Protein AF-A0A9E0Q0W8-F1 (afdb_monomer_lite)

pLDDT: mean 95.1, std 3.1, range [80.12, 98.56]

Foldseek 3Di:
DLVVCCVVPVVDAPDPGDCPVVVSVVCPCVVVVVVVVVVVVVVVVVVPDDDPPVVVVVVQQQPLVVLLVVQLVVCVVVVNPPSPVLVCVQCPPHRNHLVSQLVSLVPDPDDPVVSVVSNPDGSVNPPPCPVVVVVVD

Secondary structure (DSSP, 8-state):
-HHHHHHHHTT--STT--SHHHHHHTTHHHHHHHHHHHHHHHHHHHTT----HHHHHHHHHH-GGGGHHHHHHHHHHTT-S-HHHHHHHHTTTS---HHHHHHHHHHS-S-HHHHHHHHT--TTT--TTHHHHHTT-

Structure (mmCIF, N/CA/C/O backbone):
data_AF-A0A9E0Q0W8-F1
#
_entry.id   AF-A0A9E0Q0W8-F1
#
loop_
_atom_site.group_PDB
_atom_site.id
_atom_site.type_symbol
_atom_site.label_atom_id
_atom_site.label_alt_id
_atom_site.label_comp_id
_atom_site.label_asym_id
_atom_site.label_entity_id
_atom_site.label_seq_id
_atom_site.pdbx_PDB_ins_code
_atom_site.Cartn_x
_atom_site.Cartn_y
_atom_site.Cartn_z
_atom_site.occupancy
_atom_site.B_iso_or_equiv
_atom_site.auth_seq_id
_atom_site.auth_comp_id
_atom_site.auth_asym_id
_atom_site.auth_atom_id
_atom_site.pdbx_PDB_model_num
ATOM 1 N N . ALA A 1 1 ? 17.960 5.678 -19.493 1.00 80.12 1 ALA A N 1
ATOM 2 C CA . ALA A 1 1 ? 18.741 6.585 -20.364 1.00 80.12 1 ALA A CA 1
ATOM 3 C C . ALA A 1 1 ? 18.858 6.053 -21.797 1.00 80.12 1 ALA A C 1
ATOM 5 O O . ALA A 1 1 ? 18.371 6.723 -22.694 1.00 80.12 1 ALA A O 1
ATOM 6 N N . LEU A 1 2 ? 19.415 4.852 -22.023 1.00 93.62 2 LEU A N 1
ATOM 7 C CA . LEU A 1 2 ? 19.610 4.305 -23.379 1.00 93.62 2 LEU A CA 1
ATOM 8 C C . LEU A 1 2 ? 18.308 4.009 -24.136 1.00 93.62 2 LEU A C 1
ATOM 10 O O . LEU A 1 2 ? 18.142 4.522 -25.231 1.00 93.62 2 LEU A O 1
ATOM 14 N N . LEU A 1 3 ? 17.359 3.264 -23.551 1.00 95.19 3 LEU A N 1
ATOM 15 C CA . LEU A 1 3 ? 16.073 2.973 -24.215 1.00 95.19 3 LEU A CA 1
ATOM 16 C C . LEU A 1 3 ? 15.314 4.252 -24.612 1.00 95.19 3 LEU A C 1
ATOM 18 O O . LEU A 1 3 ? 14.757 4.316 -25.701 1.00 95.19 3 LEU A O 1
ATOM 22 N N . ARG A 1 4 ? 15.376 5.294 -23.770 1.00 96.75 4 ARG A N 1
ATOM 23 C CA . ARG A 1 4 ? 14.822 6.622 -24.076 1.00 96.75 4 ARG A CA 1
ATOM 24 C C . ARG A 1 4 ? 15.550 7.296 -25.246 1.00 96.75 4 ARG A C 1
ATOM 26 O O . ARG A 1 4 ? 14.906 7.771 -26.170 1.00 96.75 4 ARG A O 1
ATOM 33 N N . HIS A 1 5 ? 16.884 7.290 -25.247 1.00 95.81 5 HIS A N 1
ATOM 34 C CA . HIS A 1 5 ? 17.656 7.827 -26.370 1.00 95.81 5 HIS A CA 1
ATOM 35 C C . HIS A 1 5 ? 17.338 7.095 -27.684 1.00 95.81 5 HIS A C 1
ATOM 37 O O . HIS A 1 5 ? 17.171 7.739 -28.713 1.00 95.81 5 HIS A O 1
ATOM 43 N N . LEU A 1 6 ? 17.194 5.763 -27.652 1.00 96.06 6 LEU A N 1
ATOM 44 C CA . LEU A 1 6 ? 16.779 4.976 -28.816 1.00 96.06 6 LEU A CA 1
ATOM 45 C C . LEU A 1 6 ? 15.388 5.400 -29.312 1.00 96.06 6 LEU A C 1
ATOM 47 O O . LEU A 1 6 ? 15.235 5.653 -30.506 1.00 96.06 6 LEU A O 1
ATOM 51 N N . SER A 1 7 ? 14.398 5.525 -28.418 1.00 97.06 7 SER A N 1
ATOM 52 C CA . SER A 1 7 ? 13.035 5.923 -28.799 1.00 97.06 7 SER A CA 1
ATOM 53 C C . SER A 1 7 ? 12.956 7.340 -29.364 1.00 97.06 7 SER A C 1
ATOM 55 O O . SER A 1 7 ? 12.139 7.600 -30.236 1.00 97.06 7 SER A O 1
ATOM 57 N N . GLU A 1 8 ? 13.801 8.250 -28.881 1.00 96.88 8 GLU A N 1
ATOM 58 C CA . GLU A 1 8 ? 13.839 9.641 -29.343 1.00 96.88 8 GLU A CA 1
ATOM 59 C C . GLU A 1 8 ? 14.609 9.784 -30.664 1.00 96.88 8 GLU A C 1
ATOM 61 O O . GLU A 1 8 ? 14.199 10.531 -31.550 1.00 96.88 8 GLU A O 1
ATOM 66 N N . LYS A 1 9 ? 15.726 9.062 -30.816 1.00 95.25 9 LYS A N 1
ATOM 67 C CA . LYS A 1 9 ? 16.636 9.203 -31.959 1.00 95.25 9 LYS A CA 1
ATOM 68 C C . LYS A 1 9 ? 16.161 8.441 -33.192 1.00 95.25 9 LYS A C 1
ATOM 70 O O . LYS A 1 9 ? 16.262 8.958 -34.302 1.00 95.25 9 LYS A O 1
ATOM 75 N N . LEU A 1 10 ? 15.762 7.176 -33.036 1.00 96.31 10 LEU A N 1
ATOM 76 C CA . LEU A 1 10 ? 15.553 6.258 -34.166 1.00 96.31 10 LEU A CA 1
ATOM 77 C C . LEU A 1 10 ? 14.417 6.659 -35.126 1.00 96.31 10 LEU A C 1
ATOM 79 O O . LEU A 1 10 ? 14.577 6.405 -36.318 1.00 96.31 10 LEU A O 1
ATOM 83 N N . PRO A 1 11 ? 13.321 7.310 -34.682 1.00 97.50 11 PRO A N 1
ATOM 84 C CA . PRO A 1 11 ? 12.263 7.751 -35.593 1.00 97.50 11 PRO A CA 1
ATOM 85 C C . PRO A 1 11 ? 12.649 8.910 -36.526 1.00 97.50 11 PRO A C 1
ATOM 87 O O . PRO A 1 11 ? 11.885 9.228 -37.434 1.00 97.50 11 PRO A O 1
ATOM 90 N N . ILE A 1 12 ? 13.796 9.566 -36.309 1.00 96.81 12 ILE A N 1
ATOM 91 C CA . ILE A 1 12 ? 14.218 10.747 -37.071 1.00 96.81 12 ILE A CA 1
ATOM 92 C C . ILE A 1 12 ? 15.392 10.380 -37.990 1.00 96.81 12 ILE A C 1
ATOM 94 O O . ILE A 1 12 ? 16.464 9.983 -37.529 1.00 96.81 12 ILE A O 1
ATOM 98 N N . SER A 1 13 ? 15.198 10.560 -39.300 1.00 97.56 13 SER A N 1
ATOM 99 C CA . SER A 1 13 ? 16.226 10.404 -40.336 1.00 97.56 13 SER A CA 1
ATOM 100 C C . SER A 1 13 ? 15.988 11.419 -41.458 1.00 97.56 13 SER A C 1
ATOM 102 O O . SER A 1 13 ? 14.844 11.648 -41.851 1.00 97.56 13 SER A O 1
ATOM 104 N N . ARG A 1 14 ? 17.036 12.084 -41.957 1.00 97.06 14 ARG A N 1
ATOM 105 C CA . ARG A 1 14 ? 16.883 13.141 -42.975 1.00 97.06 14 ARG A CA 1
ATOM 106 C C . ARG A 1 14 ? 16.579 12.561 -44.362 1.00 97.06 14 ARG A C 1
ATOM 108 O O . ARG A 1 14 ? 17.308 11.694 -44.840 1.00 97.06 14 ARG A O 1
ATOM 115 N N . TRP A 1 15 ? 15.581 13.131 -45.045 1.00 95.81 15 TRP A N 1
ATOM 116 C CA . TRP A 1 15 ? 15.168 12.768 -46.412 1.00 95.81 15 TRP A CA 1
ATOM 117 C C . TRP A 1 15 ? 14.840 11.270 -46.552 1.00 95.81 15 TRP A C 1
ATOM 119 O O . TRP A 1 15 ? 14.008 10.770 -45.805 1.00 95.81 15 TRP A O 1
ATOM 129 N N . GLN A 1 16 ? 15.435 10.551 -47.511 1.00 95.88 16 GLN A N 1
ATOM 130 C CA . GLN A 1 16 ? 15.160 9.123 -47.721 1.00 95.88 16 GLN A CA 1
ATOM 131 C C . GLN A 1 16 ? 15.810 8.225 -46.651 1.00 95.88 16 GLN A C 1
ATOM 133 O O . GLN A 1 16 ? 15.231 7.194 -46.316 1.00 95.88 16 GLN A O 1
ATOM 138 N N . ARG A 1 17 ? 17.004 8.596 -46.155 1.00 96.38 17 ARG A N 1
ATOM 139 C CA . ARG A 1 17 ? 17.606 8.240 -44.851 1.00 96.38 17 ARG A CA 1
ATOM 140 C C . ARG A 1 17 ? 18.987 8.894 -44.708 1.00 96.38 17 ARG A C 1
ATOM 142 O O . ARG A 1 17 ? 19.693 9.078 -45.699 1.00 96.38 17 ARG A O 1
ATOM 149 N N . ASP A 1 18 ? 19.434 9.092 -43.473 1.00 96.44 18 ASP A N 1
ATOM 150 C CA . ASP A 1 18 ? 20.848 9.229 -43.101 1.00 96.44 18 ASP A CA 1
ATOM 151 C C . ASP A 1 18 ? 21.367 7.977 -42.359 1.00 96.44 18 ASP A C 1
ATOM 153 O O . ASP A 1 18 ? 20.588 7.100 -42.004 1.00 96.44 18 ASP A O 1
ATOM 157 N N . LEU A 1 19 ? 22.689 7.870 -42.162 1.00 96.25 19 LEU A N 1
ATOM 158 C CA . LEU A 1 19 ? 23.355 6.692 -41.569 1.00 96.25 19 LEU A CA 1
ATOM 159 C C . LEU A 1 19 ? 23.516 6.761 -40.037 1.00 96.25 19 LEU A C 1
ATOM 161 O O . LEU A 1 19 ? 24.177 5.904 -39.443 1.00 96.25 19 LEU A O 1
ATOM 165 N N . THR A 1 20 ? 22.973 7.788 -39.374 1.00 94.94 20 THR A N 1
ATOM 166 C CA . THR A 1 20 ? 23.207 8.000 -37.933 1.00 94.94 20 THR A CA 1
ATOM 167 C C . THR A 1 20 ? 22.544 6.931 -37.058 1.00 94.94 20 THR A C 1
ATOM 169 O O . THR A 1 20 ? 22.854 6.799 -35.879 1.00 94.94 20 THR A O 1
ATOM 172 N N . ASP A 1 21 ? 21.590 6.176 -37.600 1.00 95.12 21 ASP A N 1
ATOM 173 C CA . ASP A 1 21 ? 20.913 5.046 -36.959 1.00 95.12 21 ASP A CA 1
ATOM 174 C C . ASP A 1 21 ? 21.797 3.801 -36.866 1.00 95.12 21 ASP A C 1
ATOM 176 O O . ASP A 1 21 ? 21.713 3.087 -35.871 1.00 95.12 21 ASP A O 1
ATOM 180 N N . SER A 1 22 ? 22.704 3.576 -37.820 1.00 96.31 22 SER A N 1
ATOM 181 C CA . SER A 1 22 ? 23.545 2.373 -37.871 1.00 96.31 22 SER A CA 1
ATOM 182 C C . SER A 1 22 ? 24.405 2.167 -36.619 1.00 96.31 22 SER A C 1
ATOM 184 O O . SER A 1 22 ? 24.586 1.033 -36.173 1.00 96.31 22 SER A O 1
ATOM 186 N N . THR A 1 23 ? 24.956 3.231 -36.028 1.00 95.19 23 THR A N 1
ATOM 187 C CA . THR A 1 23 ? 25.744 3.138 -34.784 1.00 95.19 23 THR A CA 1
ATOM 188 C C . THR A 1 23 ? 24.853 3.059 -33.547 1.00 95.19 23 THR A C 1
ATOM 190 O O . THR A 1 23 ? 25.191 2.379 -32.578 1.00 95.19 23 THR A O 1
ATOM 193 N N . VAL A 1 24 ? 23.681 3.694 -33.587 1.00 95.38 24 VAL A N 1
ATOM 194 C CA . VAL A 1 24 ? 22.723 3.690 -32.479 1.00 95.38 24 VAL A CA 1
ATOM 195 C C . VAL A 1 24 ? 22.029 2.329 -32.342 1.00 95.38 24 VAL A C 1
ATOM 197 O O . VAL A 1 24 ? 21.935 1.804 -31.235 1.00 95.38 24 VAL A O 1
ATOM 200 N N . LEU A 1 25 ? 21.649 1.688 -33.451 1.00 96.12 25 LEU A N 1
ATOM 201 C CA . LEU A 1 25 ? 21.043 0.350 -33.463 1.00 96.12 25 LEU A CA 1
ATOM 202 C C . LEU A 1 25 ? 21.975 -0.727 -32.886 1.00 96.12 25 LEU A C 1
ATOM 204 O O . LEU A 1 25 ? 21.515 -1.649 -32.215 1.00 96.12 25 LEU A O 1
ATOM 208 N N . ARG A 1 26 ? 23.298 -0.581 -33.040 1.00 97.25 26 ARG A N 1
ATOM 209 C CA . ARG A 1 26 ? 24.284 -1.500 -32.432 1.00 97.25 26 ARG A CA 1
ATOM 210 C C . ARG A 1 26 ? 24.292 -1.462 -30.899 1.00 97.25 26 ARG A C 1
ATOM 212 O O . ARG A 1 26 ? 24.836 -2.368 -30.281 1.00 97.25 26 ARG A O 1
ATOM 219 N N . ASN A 1 27 ? 23.665 -0.459 -30.283 1.00 97.00 27 ASN A N 1
ATOM 220 C CA . ASN A 1 27 ? 23.541 -0.333 -28.830 1.00 97.00 27 ASN A CA 1
ATOM 221 C C . ASN A 1 27 ? 22.220 -0.894 -28.271 1.00 97.00 27 ASN A C 1
ATOM 223 O O . ASN A 1 27 ? 21.997 -0.829 -27.062 1.00 97.00 27 ASN A O 1
ATOM 227 N N . MET A 1 28 ? 21.354 -1.491 -29.101 1.00 95.44 28 MET A N 1
ATOM 228 C CA . MET A 1 28 ? 20.131 -2.150 -28.616 1.00 95.44 28 MET A CA 1
ATOM 229 C C . MET A 1 28 ? 20.447 -3.260 -27.605 1.00 95.44 28 MET A C 1
ATOM 231 O O . MET A 1 28 ? 19.827 -3.324 -26.544 1.00 95.44 28 MET A O 1
ATOM 235 N N . GLY A 1 29 ? 21.461 -4.081 -27.898 1.00 97.00 29 GLY A N 1
ATOM 236 C CA . GLY A 1 29 ? 21.904 -5.149 -26.999 1.00 97.00 29 GLY A CA 1
ATOM 237 C C . GLY A 1 29 ? 22.404 -4.622 -25.654 1.00 97.00 29 GLY A C 1
ATOM 238 O O . GLY A 1 29 ? 22.099 -5.207 -24.624 1.00 97.00 29 GLY A O 1
ATOM 239 N N . VAL A 1 30 ? 23.086 -3.474 -25.640 1.00 97.75 30 VAL A N 1
ATOM 240 C CA . VAL A 1 30 ? 23.547 -2.823 -24.402 1.00 97.75 30 VAL A CA 1
ATOM 241 C C . VAL A 1 30 ? 22.358 -2.392 -23.543 1.00 97.75 30 VAL A C 1
ATOM 243 O O . VAL A 1 30 ? 22.322 -2.650 -22.342 1.00 97.75 30 VAL A O 1
ATOM 246 N N . ALA A 1 31 ? 21.354 -1.767 -24.162 1.00 96.81 31 ALA A N 1
ATOM 247 C CA . ALA A 1 31 ? 20.158 -1.317 -23.460 1.00 96.81 31 ALA A CA 1
ATOM 248 C C . ALA A 1 31 ? 19.378 -2.489 -22.832 1.00 96.81 31 ALA A C 1
ATOM 250 O O . ALA A 1 31 ? 18.959 -2.392 -21.679 1.00 96.81 31 ALA A O 1
ATOM 251 N N . ILE A 1 32 ? 19.228 -3.596 -23.568 1.00 97.25 32 ILE A N 1
ATOM 252 C CA . ILE A 1 32 ? 18.569 -4.816 -23.076 1.00 97.25 32 ILE A CA 1
ATOM 253 C C . ILE A 1 32 ? 19.434 -5.521 -22.024 1.00 97.25 32 ILE A C 1
ATOM 255 O O . ILE A 1 32 ? 18.902 -5.975 -21.018 1.00 97.25 32 ILE A O 1
ATOM 259 N N . GLY A 1 33 ? 20.757 -5.561 -22.203 1.00 98.06 33 GLY A N 1
ATOM 260 C CA . GLY A 1 33 ? 21.689 -6.174 -21.254 1.00 98.06 33 GLY A CA 1
ATOM 261 C C . GLY A 1 33 ? 21.615 -5.541 -19.864 1.00 98.06 33 GLY A C 1
ATOM 262 O O . GLY A 1 33 ? 21.555 -6.257 -18.869 1.00 98.06 33 GLY A O 1
ATOM 263 N N . TYR A 1 34 ? 21.517 -4.209 -19.780 1.00 97.88 34 TYR A N 1
ATOM 264 C CA . TYR A 1 34 ? 21.294 -3.534 -18.497 1.00 97.88 34 TYR A CA 1
ATOM 265 C C . TYR A 1 34 ? 19.946 -3.886 -17.860 1.00 97.88 34 TYR A C 1
ATOM 267 O O . TYR A 1 34 ? 19.878 -4.053 -16.644 1.00 97.88 34 TYR A O 1
ATOM 275 N N . ALA A 1 35 ? 18.880 -3.997 -18.658 1.00 97.31 35 ALA A N 1
ATOM 276 C CA . ALA A 1 35 ? 17.567 -4.382 -18.147 1.00 97.31 35 ALA A CA 1
ATOM 277 C C . ALA A 1 35 ? 17.575 -5.824 -17.620 1.00 97.31 35 ALA A C 1
ATOM 279 O O . ALA A 1 35 ? 17.093 -6.070 -16.519 1.00 97.31 35 ALA A O 1
ATOM 280 N N . LEU A 1 36 ? 18.184 -6.752 -18.363 1.00 98.25 36 LEU A N 1
ATOM 281 C CA . LEU A 1 36 ? 18.316 -8.148 -17.955 1.00 98.25 36 LEU A CA 1
ATOM 282 C C . LEU A 1 36 ? 19.097 -8.276 -16.645 1.00 98.25 36 LEU A C 1
ATOM 284 O O . LEU A 1 36 ? 18.604 -8.894 -15.708 1.00 98.25 36 LEU A O 1
ATOM 288 N N . LEU A 1 37 ? 20.256 -7.621 -16.541 1.00 98.25 37 LEU A N 1
ATOM 289 C CA . LEU A 1 37 ? 21.051 -7.622 -15.312 1.00 98.25 37 LEU A CA 1
ATOM 290 C C . LEU A 1 37 ? 20.256 -7.072 -14.116 1.00 98.25 37 LEU A C 1
ATOM 292 O O . LEU A 1 37 ? 20.340 -7.602 -13.004 1.00 98.25 37 LEU A O 1
ATOM 296 N N . ALA A 1 38 ? 19.471 -6.013 -14.335 1.00 98.00 38 ALA A N 1
ATOM 297 C CA . ALA A 1 38 ? 18.601 -5.457 -13.305 1.00 98.00 38 ALA A CA 1
ATOM 298 C C . ALA A 1 38 ? 17.505 -6.451 -12.887 1.00 98.00 38 ALA A C 1
ATOM 300 O O . ALA A 1 38 ? 17.238 -6.580 -11.695 1.00 98.00 38 ALA A O 1
ATOM 301 N N . TYR A 1 39 ? 16.903 -7.180 -13.831 1.00 98.44 39 TYR A N 1
ATOM 302 C CA . TYR A 1 39 ? 15.900 -8.205 -13.534 1.00 98.44 39 TYR A CA 1
ATOM 303 C C . TYR A 1 39 ? 16.482 -9.408 -12.795 1.00 98.44 39 TYR A C 1
ATOM 305 O O . TYR A 1 39 ? 15.870 -9.872 -11.838 1.00 98.44 39 TYR A O 1
ATOM 313 N N . GLU A 1 40 ? 17.673 -9.873 -13.167 1.00 98.56 40 GLU A N 1
ATOM 314 C CA . GLU A 1 40 ? 18.372 -10.941 -12.443 1.00 98.56 40 GLU A CA 1
ATOM 315 C C . GLU A 1 40 ? 18.697 -10.515 -11.008 1.00 98.56 40 GLU A C 1
ATOM 317 O O . GLU A 1 40 ? 18.428 -11.248 -10.056 1.00 98.56 40 GLU A O 1
ATOM 322 N N . SER A 1 41 ? 19.200 -9.290 -10.837 1.00 98.44 41 SER A N 1
ATOM 323 C CA . SER A 1 41 ? 19.494 -8.727 -9.516 1.00 98.44 41 SER A CA 1
ATOM 324 C C . SER A 1 41 ? 18.226 -8.550 -8.674 1.00 98.44 41 SER A C 1
ATOM 326 O O . SER A 1 41 ? 18.230 -8.863 -7.484 1.00 98.44 41 SER A O 1
ATOM 328 N N . LEU A 1 42 ? 17.129 -8.087 -9.285 1.00 98.50 42 LEU A N 1
ATOM 329 C CA . LEU A 1 42 ? 15.826 -7.964 -8.637 1.00 98.50 42 LEU A CA 1
ATOM 330 C C . LEU A 1 42 ? 15.301 -9.332 -8.195 1.00 98.50 42 LEU A C 1
ATOM 332 O O . LEU A 1 42 ? 14.919 -9.479 -7.040 1.00 98.50 42 LEU A O 1
ATOM 336 N N . ALA A 1 43 ? 15.321 -10.336 -9.074 1.00 98.38 43 ALA A N 1
ATOM 337 C CA . ALA A 1 43 ? 14.870 -11.688 -8.756 1.00 98.38 43 ALA A CA 1
ATOM 338 C C . ALA A 1 43 ? 15.701 -12.307 -7.621 1.00 98.38 43 ALA A C 1
ATOM 340 O O . ALA A 1 43 ? 15.143 -12.847 -6.665 1.00 98.38 43 ALA A O 1
ATOM 341 N N . ALA A 1 44 ? 17.028 -12.157 -7.677 1.00 98.31 44 ALA A N 1
ATOM 342 C CA . ALA A 1 44 ? 17.925 -12.610 -6.619 1.00 98.31 44 ALA A CA 1
ATOM 343 C C . ALA A 1 44 ? 17.691 -11.873 -5.291 1.00 98.31 44 ALA A C 1
ATOM 345 O O . ALA A 1 44 ? 17.835 -12.469 -4.226 1.00 98.31 44 ALA A O 1
ATOM 346 N N . GLY A 1 45 ? 17.345 -10.584 -5.337 1.00 98.25 45 GLY A N 1
ATOM 347 C CA . GLY A 1 45 ? 16.979 -9.796 -4.162 1.00 98.25 45 GLY A CA 1
ATOM 348 C C . GLY A 1 45 ? 15.646 -10.235 -3.558 1.00 98.25 45 GLY A C 1
ATOM 349 O O . GLY A 1 45 ? 15.582 -10.493 -2.360 1.00 98.25 45 GLY A O 1
ATOM 350 N N . LEU A 1 46 ? 14.607 -10.387 -4.383 1.00 98.06 46 LEU A N 1
ATOM 351 C CA . LEU A 1 46 ? 13.280 -10.844 -3.959 1.00 98.06 46 LEU A CA 1
ATOM 352 C C . LEU A 1 46 ? 13.332 -12.235 -3.317 1.00 98.06 46 LEU A C 1
ATOM 354 O O . LEU A 1 46 ? 12.674 -12.457 -2.307 1.00 98.06 46 LEU A O 1
ATOM 358 N N . GLY A 1 47 ? 14.165 -13.140 -3.842 1.00 97.44 47 GLY A N 1
ATOM 359 C CA . GLY A 1 47 ? 14.365 -14.475 -3.269 1.00 97.44 47 GLY A CA 1
ATOM 360 C C . GLY A 1 47 ? 15.038 -14.497 -1.890 1.00 97.44 47 GLY A C 1
ATOM 361 O O . GLY A 1 47 ? 15.080 -15.550 -1.265 1.00 97.44 47 GLY A O 1
ATOM 362 N N . LYS A 1 48 ? 15.569 -13.363 -1.412 1.00 97.81 48 LYS A N 1
ATOM 363 C CA . LYS A 1 48 ? 16.191 -13.225 -0.083 1.00 97.81 48 LYS A CA 1
ATOM 364 C C . LYS A 1 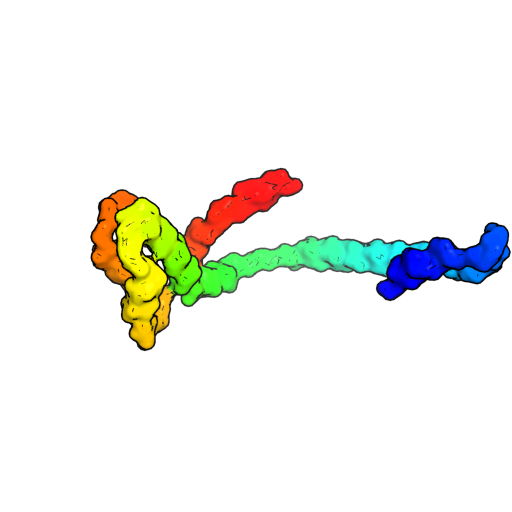48 ? 15.281 -12.554 0.946 1.00 97.81 48 LYS A C 1
ATOM 366 O O . LYS A 1 48 ? 15.682 -12.428 2.099 1.00 97.81 48 LYS A O 1
ATOM 371 N N . LEU A 1 49 ? 14.119 -12.045 0.536 1.00 97.38 49 LEU A N 1
ATOM 372 C CA . LEU A 1 49 ? 13.236 -11.314 1.437 1.00 97.38 49 LEU A CA 1
ATOM 373 C C . LEU A 1 49 ? 12.483 -12.280 2.352 1.00 97.38 49 LEU A C 1
ATOM 375 O O . LEU A 1 49 ? 11.819 -13.201 1.886 1.00 97.38 49 LEU A O 1
ATOM 379 N N . GLU A 1 50 ? 12.525 -11.998 3.651 1.00 97.44 50 GLU A N 1
ATOM 380 C CA . GLU A 1 50 ? 11.686 -12.643 4.657 1.00 97.44 50 GLU A CA 1
ATOM 381 C C . GLU A 1 50 ? 10.811 -11.601 5.357 1.00 97.44 50 GLU A C 1
ATOM 383 O O . GLU A 1 50 ? 11.211 -10.451 5.564 1.00 97.44 50 GLU A O 1
ATOM 388 N N . LEU A 1 51 ? 9.589 -11.997 5.712 1.00 96.62 51 LEU A N 1
ATOM 389 C CA . LEU A 1 51 ? 8.617 -11.105 6.331 1.00 96.62 51 LEU A CA 1
ATOM 390 C C . LEU A 1 51 ? 8.920 -10.916 7.821 1.00 96.62 51 LEU A C 1
ATOM 392 O O . LEU A 1 51 ? 8.812 -11.857 8.607 1.00 96.62 51 LEU A O 1
ATOM 396 N N . ASN A 1 52 ? 9.168 -9.675 8.240 1.00 98.06 52 ASN A N 1
ATOM 397 C CA . ASN A 1 52 ? 9.187 -9.325 9.658 1.00 98.06 52 ASN A CA 1
ATOM 398 C C . ASN A 1 52 ? 7.766 -9.022 10.161 1.00 98.06 52 ASN A C 1
ATOM 400 O O . ASN A 1 52 ? 7.349 -7.867 10.260 1.00 98.06 52 ASN A O 1
ATOM 404 N N . ALA A 1 53 ? 7.013 -10.080 10.469 1.00 97.38 53 ALA A N 1
ATOM 405 C CA . ALA A 1 53 ? 5.626 -9.961 10.918 1.00 97.38 53 ALA A CA 1
ATOM 406 C C . ALA A 1 53 ? 5.486 -9.205 12.251 1.00 97.38 53 ALA A C 1
ATOM 408 O O . ALA A 1 53 ? 4.495 -8.509 12.454 1.00 97.38 53 ALA A O 1
ATOM 409 N N . VAL A 1 54 ? 6.480 -9.311 13.139 1.00 98.06 54 VAL A N 1
ATOM 410 C CA . VAL A 1 54 ? 6.453 -8.671 14.464 1.00 98.06 54 VAL A CA 1
ATOM 411 C C . VAL A 1 54 ? 6.529 -7.153 14.337 1.00 98.06 54 VAL A C 1
ATOM 413 O O . VAL A 1 54 ? 5.736 -6.458 14.963 1.00 98.06 54 VAL A O 1
ATOM 416 N N . ALA A 1 55 ? 7.436 -6.640 13.501 1.00 98.00 55 ALA A N 1
ATOM 417 C CA . ALA A 1 55 ? 7.554 -5.200 13.274 1.00 98.00 55 ALA A CA 1
ATOM 418 C C . ALA A 1 55 ? 6.270 -4.617 12.663 1.00 98.00 55 ALA A C 1
ATOM 420 O O . ALA A 1 55 ? 5.753 -3.620 13.152 1.00 98.00 55 ALA A O 1
ATOM 421 N N . ILE A 1 56 ? 5.704 -5.291 11.656 1.00 97.75 56 ILE A N 1
ATOM 422 C CA . ILE A 1 56 ? 4.463 -4.846 11.004 1.00 97.75 56 ILE A CA 1
ATOM 423 C C . ILE A 1 56 ? 3.285 -4.856 11.987 1.00 97.75 56 ILE A C 1
ATOM 425 O O . ILE A 1 56 ? 2.489 -3.921 12.001 1.00 97.75 56 ILE A O 1
ATOM 429 N N . ALA A 1 57 ? 3.163 -5.900 12.811 1.00 96.94 57 ALA A N 1
ATOM 430 C CA . ALA A 1 57 ? 2.111 -5.973 13.820 1.00 96.94 57 ALA A CA 1
ATOM 431 C C . ALA A 1 57 ? 2.244 -4.850 14.859 1.00 96.94 57 ALA A C 1
ATOM 433 O O . ALA A 1 57 ? 1.244 -4.221 15.188 1.00 96.94 57 ALA A O 1
ATOM 434 N N . ALA A 1 58 ? 3.466 -4.557 15.314 1.00 97.00 58 ALA A N 1
ATOM 435 C CA . ALA A 1 58 ? 3.722 -3.473 16.259 1.00 97.00 58 ALA A CA 1
ATOM 436 C C . ALA A 1 58 ? 3.354 -2.095 15.683 1.00 97.00 58 ALA A C 1
ATOM 438 O O . ALA A 1 58 ? 2.710 -1.305 16.372 1.00 97.00 58 ALA A O 1
ATOM 439 N N . ASP A 1 59 ? 3.696 -1.830 14.418 1.00 97.06 59 ASP A N 1
ATOM 440 C CA . ASP A 1 59 ? 3.323 -0.581 13.742 1.00 97.06 59 ASP A CA 1
ATOM 441 C C . ASP A 1 59 ? 1.796 -0.441 13.625 1.00 97.06 59 ASP A C 1
ATOM 443 O O . ASP A 1 59 ? 1.242 0.628 13.883 1.00 97.06 59 ASP A O 1
ATOM 447 N N . LEU A 1 60 ? 1.094 -1.529 13.289 1.00 96.44 60 LEU A N 1
ATOM 448 C CA . LEU A 1 60 ? -0.369 -1.538 13.207 1.00 96.44 60 LEU A CA 1
ATOM 449 C C . LEU A 1 60 ? -1.026 -1.346 14.579 1.00 96.44 60 LEU A C 1
ATOM 451 O O . LEU A 1 60 ? -1.988 -0.589 14.687 1.00 96.44 60 LEU A O 1
ATOM 455 N N . ASP A 1 61 ? -0.511 -1.990 15.624 1.00 94.31 61 ASP A N 1
ATOM 456 C CA . ASP A 1 61 ? -1.031 -1.860 16.988 1.00 94.31 61 ASP A CA 1
ATOM 457 C C . ASP A 1 61 ? -0.796 -0.462 17.581 1.00 94.31 61 ASP A C 1
ATOM 459 O O . ASP A 1 61 ? -1.527 -0.058 18.488 1.00 94.31 61 ASP A O 1
ATOM 463 N N . ALA A 1 62 ? 0.177 0.293 17.061 1.00 94.50 62 ALA A N 1
ATOM 464 C CA . ALA A 1 62 ? 0.423 1.683 17.435 1.00 94.50 62 ALA A CA 1
ATOM 465 C C . ALA A 1 62 ? -0.456 2.694 16.672 1.00 94.50 62 ALA A C 1
ATOM 467 O O . ALA A 1 62 ? -0.630 3.814 17.150 1.00 94.50 62 ALA A O 1
ATOM 468 N N . ALA A 1 63 ? -1.031 2.309 15.528 1.00 94.81 63 ALA A N 1
ATOM 469 C CA . ALA A 1 63 ? -1.711 3.209 14.592 1.00 94.81 63 ALA A CA 1
ATOM 470 C C . ALA A 1 63 ? -3.249 3.090 14.644 1.00 94.81 63 ALA A C 1
ATOM 472 O O . ALA A 1 63 ? -3.912 2.827 13.638 1.00 94.81 63 ALA A O 1
ATOM 473 N N . TRP A 1 64 ? -3.856 3.261 15.821 1.00 94.56 64 TRP A N 1
ATOM 474 C CA . TRP A 1 64 ? -5.317 3.150 15.999 1.00 94.56 64 TRP A CA 1
ATOM 475 C C . TRP A 1 64 ? -6.113 4.273 15.320 1.00 94.56 64 TRP A C 1
ATOM 477 O O . TRP A 1 64 ? -7.311 4.118 15.061 1.00 94.56 64 TRP A O 1
ATOM 487 N N . GLU A 1 65 ? -5.461 5.377 14.962 1.00 93.19 65 GLU A N 1
ATOM 488 C CA . GLU A 1 65 ? -6.062 6.492 14.240 1.00 93.19 65 GLU A CA 1
ATOM 489 C C . GLU A 1 65 ? -6.625 6.104 12.870 1.00 93.19 65 GLU A C 1
ATOM 491 O O . GLU A 1 65 ? -7.584 6.724 12.404 1.00 93.19 65 GLU A O 1
ATOM 496 N N . VAL A 1 66 ? -6.111 5.035 12.251 1.00 94.81 66 VAL A N 1
ATOM 497 C CA . VAL A 1 66 ? -6.600 4.551 10.950 1.00 94.81 66 VAL A CA 1
ATOM 498 C C . VAL A 1 66 ? -8.045 4.044 11.018 1.00 94.81 66 VAL A C 1
ATOM 500 O O . VAL A 1 66 ? -8.737 4.018 10.002 1.00 94.81 66 VAL A O 1
ATOM 503 N N . LEU A 1 67 ? -8.540 3.693 12.213 1.00 95.69 67 LEU A N 1
ATOM 504 C CA . LEU A 1 67 ? -9.930 3.281 12.425 1.00 95.69 67 LEU A CA 1
ATOM 505 C C . LEU A 1 67 ? -10.913 4.460 12.513 1.00 95.69 67 LEU A C 1
ATOM 507 O O . LEU A 1 67 ? -12.122 4.242 12.602 1.00 95.69 67 LEU A O 1
ATOM 511 N N . ALA A 1 68 ? -10.442 5.708 12.439 1.00 93.75 68 ALA A N 1
ATOM 512 C CA . ALA A 1 68 ? -11.313 6.881 12.382 1.00 93.75 68 ALA A CA 1
ATOM 513 C C . ALA A 1 68 ? -12.306 6.828 11.216 1.00 93.75 68 ALA A C 1
ATOM 515 O O . ALA A 1 68 ? -13.494 7.103 11.385 1.00 93.75 68 ALA A O 1
ATOM 516 N N . GLU A 1 69 ? -11.816 6.477 10.029 1.00 94.88 69 GLU A N 1
ATOM 517 C CA . GLU A 1 69 ? -12.605 6.464 8.799 1.00 94.88 69 GLU A CA 1
ATOM 518 C C . GLU A 1 69 ? -13.745 5.429 8.833 1.00 94.88 69 GLU A C 1
ATOM 520 O O . GLU A 1 69 ? -14.891 5.846 8.643 1.00 94.88 69 GLU A O 1
ATOM 525 N N . PRO A 1 70 ? -13.533 4.138 9.172 1.00 95.38 70 PRO A N 1
ATOM 526 C CA . PRO A 1 70 ? -14.637 3.181 9.228 1.00 95.38 70 PRO A CA 1
ATOM 527 C C . PRO A 1 70 ? -15.695 3.552 10.273 1.00 95.38 70 PRO A C 1
ATOM 529 O O . PRO A 1 70 ? -16.887 3.356 10.028 1.00 95.38 70 PRO A O 1
ATOM 532 N N . ILE A 1 71 ? -15.293 4.137 11.407 1.00 95.19 71 ILE A N 1
ATOM 533 C CA . ILE A 1 71 ? -16.238 4.628 12.418 1.00 95.19 71 ILE A CA 1
ATOM 534 C C . ILE A 1 71 ? -17.092 5.759 11.837 1.00 95.19 71 ILE A C 1
ATOM 536 O O . ILE A 1 71 ? -18.320 5.688 11.891 1.00 95.19 71 ILE A O 1
ATOM 540 N N . GLN A 1 72 ? -16.470 6.769 11.222 1.00 95.50 72 GLN A N 1
ATOM 541 C CA . GLN A 1 72 ? -17.196 7.869 10.582 1.00 95.50 72 GLN A CA 1
ATOM 542 C C . GLN A 1 72 ? -18.124 7.365 9.472 1.00 95.50 72 GLN A C 1
ATOM 544 O O . GLN A 1 72 ? -19.245 7.854 9.335 1.00 95.50 72 GLN A O 1
ATOM 549 N N . THR A 1 73 ? -17.691 6.372 8.699 1.00 96.38 73 THR A N 1
ATOM 550 C CA . THR A 1 73 ? -18.486 5.752 7.636 1.00 96.38 73 THR A CA 1
ATOM 551 C C . THR A 1 73 ? -19.731 5.056 8.200 1.00 96.38 73 THR A C 1
ATOM 553 O O . THR A 1 73 ? -20.832 5.247 7.674 1.00 96.38 73 THR A O 1
ATOM 556 N N . VAL A 1 74 ? -19.618 4.332 9.320 1.00 96.38 74 VAL A N 1
ATOM 557 C CA . VAL A 1 74 ? -20.781 3.745 10.015 1.00 96.38 74 VAL A CA 1
ATOM 558 C C . VAL A 1 74 ? -21.688 4.820 10.621 1.00 96.38 74 VAL A C 1
ATOM 560 O O . VAL A 1 74 ? -22.910 4.715 10.517 1.00 96.38 74 VAL A O 1
ATOM 563 N N . MET A 1 75 ? -21.128 5.889 11.190 1.00 95.94 75 MET A N 1
ATOM 564 C CA . MET A 1 75 ? -21.909 7.029 11.687 1.00 95.94 75 MET A CA 1
ATOM 565 C C . MET A 1 75 ? -22.732 7.681 10.564 1.00 95.94 75 MET A C 1
ATOM 567 O O . MET A 1 75 ? -23.924 7.926 10.740 1.00 95.94 75 MET A O 1
ATOM 571 N N . ARG A 1 76 ? -22.128 7.897 9.383 1.00 96.12 76 ARG A N 1
ATOM 572 C CA . ARG A 1 76 ? -22.820 8.422 8.191 1.00 96.12 76 ARG A CA 1
ATOM 573 C C . ARG A 1 76 ? -23.939 7.493 7.728 1.00 96.12 76 ARG A C 1
ATOM 575 O O . ARG A 1 76 ? -25.019 7.975 7.402 1.00 96.12 76 ARG A O 1
ATOM 582 N N . ARG A 1 77 ? -23.709 6.174 7.735 1.00 96.31 77 ARG A N 1
ATOM 583 C CA . ARG A 1 77 ? -24.726 5.164 7.384 1.00 96.31 77 ARG A CA 1
ATOM 584 C C . ARG A 1 77 ? -25.977 5.268 8.262 1.00 96.31 77 ARG A C 1
ATOM 586 O O . ARG A 1 77 ? -27.072 5.029 7.765 1.00 96.31 77 ARG A O 1
ATOM 593 N N . HIS A 1 78 ? -25.814 5.631 9.533 1.00 95.31 78 HIS A N 1
ATOM 594 C CA . HIS A 1 78 ? -26.912 5.817 10.490 1.00 95.31 78 HIS A CA 1
ATOM 595 C C . HIS A 1 78 ? -27.419 7.261 10.588 1.00 95.31 78 HIS A C 1
ATOM 597 O O . HIS A 1 78 ? -28.267 7.556 11.424 1.00 95.31 78 HIS A O 1
ATOM 603 N N . GLY A 1 79 ? -26.927 8.169 9.741 1.00 93.44 79 GLY A N 1
ATOM 604 C CA . GLY A 1 79 ? -27.392 9.555 9.697 1.00 93.44 79 GLY A CA 1
ATOM 605 C C . GLY A 1 79 ? -26.964 10.413 10.891 1.00 93.44 79 GLY A C 1
ATOM 606 O O . GLY A 1 79 ? -27.606 11.426 11.160 1.00 93.44 79 GLY A O 1
ATOM 607 N N . LEU A 1 80 ? -25.899 10.041 11.612 1.00 92.19 80 LEU A N 1
ATOM 608 C CA . LEU A 1 80 ? -25.376 10.882 12.690 1.00 92.19 80 LEU A CA 1
ATOM 609 C C . LEU A 1 80 ? -24.804 12.190 12.105 1.00 92.19 80 LEU A C 1
ATOM 611 O O . LEU A 1 80 ? -24.079 12.142 11.104 1.00 92.19 80 LEU A O 1
ATOM 615 N N . PRO A 1 81 ? -25.091 13.353 12.718 1.00 91.81 81 PRO A N 1
ATOM 616 C CA . PRO A 1 81 ? -24.610 14.638 12.225 1.00 91.81 81 PRO A CA 1
ATOM 617 C C . PRO A 1 81 ? -23.101 14.782 12.442 1.00 91.81 81 PRO A C 1
ATOM 619 O O . PRO A 1 81 ? -22.563 14.328 13.444 1.00 91.81 81 PRO A O 1
ATOM 622 N N . GLU A 1 82 ? -22.413 15.433 11.506 1.00 92.00 82 GLU A N 1
ATOM 623 C CA . GLU A 1 82 ? -21.005 15.844 11.642 1.00 92.00 82 GLU A CA 1
ATOM 624 C C . GLU A 1 82 ? -20.016 14.778 12.199 1.00 92.00 82 GLU A C 1
ATOM 626 O O . GLU A 1 82 ? -19.242 15.082 13.110 1.00 92.00 82 GLU A O 1
ATOM 631 N N . PRO A 1 83 ? -19.952 13.533 11.665 1.00 92.44 83 PRO A N 1
ATOM 632 C CA . PRO A 1 83 ? -19.138 12.461 12.261 1.00 92.44 83 PRO A CA 1
ATOM 633 C C . PRO A 1 83 ? -17.651 12.777 12.429 1.00 92.44 83 PRO A C 1
ATOM 635 O O . PRO A 1 83 ? -17.014 12.341 13.386 1.00 92.44 83 PRO A O 1
ATOM 638 N N . TYR A 1 84 ? -17.098 13.545 11.490 1.00 91.38 84 TYR A N 1
ATOM 639 C CA . TYR A 1 84 ? -15.708 13.980 11.533 1.00 91.38 84 TYR A CA 1
ATOM 640 C C . TYR A 1 84 ? -15.438 14.916 12.718 1.00 91.38 84 TYR A C 1
ATOM 642 O O . TYR A 1 84 ? -14.490 14.690 13.469 1.00 91.38 84 TYR A O 1
ATOM 650 N N . GLU A 1 85 ? -16.288 15.927 12.923 1.00 91.94 85 GLU A N 1
ATOM 651 C CA . GLU A 1 85 ? -16.114 16.887 14.017 1.00 91.94 85 GLU A CA 1
ATOM 652 C C . GLU A 1 85 ? -16.378 16.238 15.379 1.00 91.94 85 GLU A C 1
ATOM 654 O O . GLU A 1 85 ? -15.645 16.516 16.325 1.00 91.94 85 GLU A O 1
ATOM 659 N N . GLN A 1 86 ? -17.336 15.306 15.478 1.00 91.38 86 GLN A N 1
ATOM 660 C CA . GLN A 1 86 ? -17.557 14.541 16.712 1.00 91.38 86 GLN A CA 1
ATOM 661 C C . GLN A 1 86 ? -16.317 13.736 17.118 1.00 91.38 86 GLN A C 1
ATOM 663 O O . GLN A 1 86 ? -15.889 13.801 18.271 1.00 91.38 86 GLN A O 1
ATOM 668 N N . LEU A 1 87 ? -15.710 13.010 16.172 1.00 90.62 87 LEU A N 1
ATOM 669 C CA . LEU A 1 87 ? -14.508 12.231 16.458 1.00 90.62 87 LEU A CA 1
ATOM 670 C C . LEU A 1 87 ? -13.327 13.145 16.808 1.00 90.62 87 LEU A C 1
ATOM 672 O O . LEU A 1 87 ? -12.628 12.898 17.784 1.00 90.62 87 LEU A O 1
ATOM 676 N N . LYS A 1 88 ? -13.131 14.230 16.053 1.00 89.81 88 LYS A N 1
ATOM 677 C CA . LYS A 1 88 ? -12.064 15.212 16.293 1.00 89.81 88 LYS A CA 1
ATOM 678 C C . LYS A 1 88 ? -12.198 15.908 17.646 1.00 89.81 88 LYS A C 1
ATOM 680 O O . LYS A 1 88 ? -11.192 16.168 18.300 1.00 89.81 88 LYS A O 1
ATOM 685 N N . ALA A 1 89 ? -13.419 16.229 18.066 1.00 89.62 89 ALA A N 1
ATOM 686 C CA . ALA A 1 89 ? -13.677 16.792 19.385 1.00 89.62 89 ALA A CA 1
ATOM 687 C C . ALA A 1 89 ? -13.337 15.784 20.491 1.00 89.62 89 ALA A C 1
ATOM 689 O O . ALA A 1 89 ? -12.723 16.163 21.486 1.00 89.62 89 ALA A O 1
ATOM 690 N N . PHE A 1 90 ? -13.678 14.509 20.290 1.00 87.56 90 PHE A N 1
ATOM 691 C CA . PHE A 1 90 ? -13.417 13.438 21.250 1.00 87.56 90 PHE A CA 1
ATOM 692 C C . PHE A 1 90 ? -11.923 13.108 21.401 1.00 87.56 90 PHE A C 1
ATOM 694 O O . PHE A 1 90 ? -11.466 12.788 22.494 1.00 87.56 90 PHE A O 1
ATOM 701 N N . THR A 1 91 ? -11.144 13.221 20.324 1.00 87.00 91 THR A N 1
ATOM 702 C CA . THR A 1 91 ? -9.700 12.922 20.315 1.00 87.00 91 THR A CA 1
ATOM 703 C C . THR A 1 91 ? -8.824 14.152 20.573 1.00 87.00 91 THR A C 1
ATOM 705 O O . THR A 1 91 ? -7.595 14.071 20.555 1.00 87.00 91 THR A O 1
ATOM 708 N N . ARG A 1 92 ? -9.417 15.328 20.815 1.00 89.56 92 ARG A N 1
ATOM 709 C CA . ARG A 1 92 ? -8.670 16.584 20.935 1.00 89.56 92 ARG A CA 1
ATOM 710 C C . ARG A 1 92 ? -7.717 16.559 22.132 1.00 89.56 92 ARG A C 1
ATOM 712 O O . ARG A 1 92 ? -8.144 16.516 23.279 1.00 89.56 92 ARG A O 1
ATOM 719 N N . GLY A 1 93 ? -6.420 16.695 21.856 1.00 86.19 93 GLY A N 1
ATOM 720 C CA . GLY A 1 93 ? -5.384 16.783 22.891 1.00 86.19 93 GLY A CA 1
ATOM 721 C C . GLY A 1 93 ? -5.013 15.446 23.539 1.00 86.19 93 GLY A C 1
ATOM 722 O O . GLY A 1 93 ? -4.246 15.452 24.498 1.00 86.19 93 GLY A O 1
ATOM 723 N N . ALA A 1 94 ? -5.511 14.322 23.015 1.00 85.94 94 ALA A N 1
ATOM 724 C CA . ALA A 1 94 ? -5.175 12.980 23.473 1.00 85.94 94 ALA A CA 1
ATOM 725 C C . ALA A 1 94 ? -4.721 12.101 22.292 1.00 85.94 94 ALA A C 1
ATOM 727 O O . ALA A 1 94 ? -5.224 12.263 21.178 1.00 85.94 94 ALA A O 1
ATOM 728 N N . PRO A 1 95 ? -3.780 11.164 22.503 1.00 85.69 95 PRO A N 1
ATOM 729 C CA . PRO A 1 95 ? -3.453 10.172 21.487 1.00 85.69 95 PRO A CA 1
ATOM 730 C C . PRO A 1 95 ? -4.668 9.272 21.228 1.00 85.69 95 PRO A C 1
ATOM 732 O O . PRO A 1 95 ? -5.377 8.892 22.160 1.00 85.69 95 PRO A O 1
ATOM 735 N N . MET A 1 96 ? -4.904 8.910 19.967 1.00 88.62 96 MET A N 1
ATOM 736 C CA . MET A 1 96 ? -5.978 7.990 19.579 1.00 88.62 96 MET A CA 1
ATOM 737 C C . MET A 1 96 ? -5.600 6.554 19.942 1.00 88.62 96 MET A C 1
ATOM 739 O O . MET A 1 96 ? -5.247 5.772 19.074 1.00 88.62 96 MET A O 1
ATOM 743 N N . THR A 1 97 ? -5.641 6.207 21.228 1.00 92.94 97 THR A N 1
ATOM 744 C CA . THR A 1 97 ? -5.374 4.836 21.685 1.00 92.94 97 THR A CA 1
ATOM 745 C C . THR A 1 97 ? -6.584 3.931 21.475 1.00 92.94 97 THR A C 1
ATOM 747 O O . THR A 1 97 ? -7.713 4.394 21.276 1.00 92.94 97 THR A O 1
ATOM 750 N N . ARG A 1 98 ? -6.362 2.619 21.589 1.00 92.44 98 ARG A N 1
ATOM 751 C CA . ARG A 1 98 ? -7.423 1.609 21.591 1.00 92.44 98 ARG A CA 1
ATOM 752 C C . ARG A 1 98 ? -8.551 1.953 22.558 1.00 92.44 98 ARG A C 1
ATOM 754 O O . ARG A 1 98 ? -9.717 1.918 22.180 1.00 92.44 98 ARG A O 1
ATOM 761 N N . GLU A 1 99 ? -8.204 2.279 23.795 1.00 92.38 99 GLU A N 1
ATOM 762 C CA . GLU A 1 99 ? -9.152 2.518 24.883 1.00 92.38 99 GLU A CA 1
ATOM 763 C C . GLU A 1 99 ? -10.006 3.750 24.588 1.00 92.38 99 GLU A C 1
ATOM 765 O O . GLU A 1 99 ? -11.224 3.723 24.766 1.00 92.38 99 GLU A O 1
ATOM 770 N N . LEU A 1 100 ? -9.376 4.811 24.072 1.00 92.06 100 LEU A N 1
ATOM 771 C CA . LEU A 1 100 ? -10.068 6.030 23.674 1.00 92.06 100 LEU A CA 1
ATOM 772 C C . LEU A 1 100 ? -11.061 5.734 22.541 1.00 92.06 100 LEU A C 1
ATOM 774 O O . LEU A 1 100 ? -12.237 6.080 22.640 1.00 92.06 100 LEU A O 1
ATOM 778 N N . MET A 1 101 ? -10.628 5.021 21.502 1.00 92.31 101 MET A N 1
ATOM 779 C CA . MET A 1 101 ? -11.489 4.663 20.370 1.00 92.31 101 MET A CA 1
ATOM 780 C C . MET A 1 101 ? -12.657 3.758 20.788 1.00 92.31 101 MET A C 1
ATOM 782 O O . MET A 1 101 ? -13.793 3.974 20.364 1.00 92.31 101 MET A O 1
ATOM 786 N N . GLN A 1 102 ? -12.417 2.782 21.666 1.00 92.88 102 GLN A N 1
ATOM 787 C CA . GLN A 1 102 ? -13.472 1.925 22.213 1.00 92.88 102 GLN A CA 1
ATOM 788 C C . GLN A 1 102 ? -14.474 2.719 23.062 1.00 92.88 102 GLN A C 1
ATOM 790 O O . GLN A 1 102 ? -15.683 2.510 22.936 1.00 92.88 102 GLN A O 1
ATOM 795 N N . GLY A 1 103 ? -13.994 3.672 23.868 1.00 93.06 103 GLY A N 1
ATOM 796 C CA . GLY A 1 103 ? -14.840 4.596 24.625 1.00 93.06 103 GLY A CA 1
ATOM 797 C C . GLY A 1 103 ? -15.733 5.450 23.722 1.00 93.06 103 GLY A C 1
ATOM 798 O O . GLY A 1 103 ? -16.925 5.593 23.997 1.00 93.06 103 GLY A O 1
ATOM 799 N N . PHE A 1 104 ? -15.192 5.946 22.603 1.00 93.81 104 PHE A N 1
ATOM 800 C CA . PHE A 1 104 ? -15.970 6.681 21.604 1.00 93.81 104 PHE A CA 1
ATOM 801 C C . PHE A 1 104 ? -17.091 5.820 21.013 1.00 93.81 104 PHE A C 1
ATOM 803 O O . PHE A 1 104 ? -18.251 6.228 21.016 1.00 93.81 104 PHE A O 1
ATOM 810 N N . ILE A 1 105 ? -16.766 4.604 20.556 1.00 94.50 105 ILE A N 1
ATOM 811 C CA . ILE A 1 105 ? -17.736 3.683 19.941 1.00 94.50 105 ILE A CA 1
ATOM 812 C C . ILE A 1 105 ? -18.864 3.330 20.920 1.00 94.50 105 ILE A C 1
ATOM 814 O O . ILE A 1 105 ? -20.035 3.298 20.532 1.00 94.50 105 ILE A O 1
ATOM 818 N N . ALA A 1 106 ? -18.538 3.102 22.196 1.00 93.88 106 ALA A N 1
ATOM 819 C CA . ALA A 1 106 ? -19.528 2.793 23.224 1.00 93.88 106 ALA A CA 1
ATOM 820 C C . ALA A 1 106 ? -20.561 3.923 23.400 1.00 93.88 106 ALA A C 1
ATOM 822 O O . ALA A 1 106 ? -21.755 3.639 23.557 1.00 93.88 106 ALA A O 1
ATOM 823 N N . ALA A 1 107 ? -20.125 5.184 23.299 1.00 92.69 107 ALA A N 1
ATOM 824 C CA . ALA A 1 107 ? -20.964 6.372 23.452 1.00 92.69 107 ALA A CA 1
ATOM 825 C C . ALA A 1 107 ? -21.855 6.690 22.232 1.00 92.69 107 ALA A C 1
ATOM 827 O O . ALA A 1 107 ? -22.786 7.486 22.352 1.00 92.69 107 ALA A O 1
ATOM 828 N N . LEU A 1 108 ? -21.619 6.074 21.065 1.00 93.75 108 LEU A N 1
ATOM 829 C CA . LEU A 1 108 ? -22.396 6.353 19.852 1.00 93.75 108 LEU A CA 1
ATOM 830 C C . LEU A 1 108 ? -23.866 5.926 19.986 1.00 93.75 108 LEU A C 1
ATOM 832 O O . LEU A 1 108 ? -24.182 4.851 20.494 1.00 93.75 108 LEU A O 1
ATOM 836 N N . ALA A 1 109 ? -24.786 6.722 19.447 1.00 93.25 109 ALA A N 1
ATOM 837 C CA . ALA A 1 109 ? -26.207 6.381 19.362 1.00 93.25 109 ALA A CA 1
ATOM 838 C C . ALA A 1 109 ? -26.514 5.538 18.103 1.00 93.25 109 ALA A C 1
ATOM 840 O O . ALA A 1 109 ? -27.272 5.957 17.234 1.00 93.25 109 ALA A O 1
ATOM 841 N N . ILE A 1 110 ? -25.887 4.362 17.985 1.00 94.81 110 ILE A N 1
ATOM 842 C CA . ILE A 1 110 ? -26.071 3.404 16.875 1.00 94.81 110 ILE A CA 1
ATOM 843 C C . ILE A 1 110 ? -26.499 2.019 17.402 1.00 94.81 110 ILE A C 1
ATOM 845 O O . ILE A 1 110 ? -26.289 1.740 18.588 1.00 94.81 110 ILE A O 1
ATOM 849 N N . PRO A 1 111 ? -27.078 1.136 16.561 1.00 96.81 111 PRO A N 1
ATOM 850 C CA . PRO A 1 111 ? -27.479 -0.210 16.974 1.00 96.81 111 PRO A CA 1
ATOM 851 C C . PRO A 1 111 ? -26.325 -1.021 17.576 1.00 96.81 111 PRO A C 1
ATOM 853 O O . PRO A 1 111 ? -25.194 -0.954 17.094 1.00 96.81 111 PRO A O 1
ATOM 856 N N . GLN A 1 112 ? -26.625 -1.846 18.586 1.00 95.81 112 GLN A N 1
ATOM 857 C CA . GLN A 1 112 ? -25.612 -2.632 19.303 1.00 95.81 112 GLN A CA 1
ATOM 858 C C . GLN A 1 112 ? -24.795 -3.534 18.367 1.00 95.81 112 GLN A C 1
ATOM 860 O O . GLN A 1 112 ? -23.579 -3.586 18.490 1.00 95.81 112 GLN A O 1
ATOM 865 N N . ALA A 1 113 ? -25.432 -4.146 17.365 1.00 96.06 113 ALA A N 1
ATOM 866 C CA . ALA A 1 113 ? -24.741 -4.986 16.387 1.00 96.06 113 ALA A CA 1
ATOM 867 C C . ALA A 1 113 ? -23.641 -4.234 15.607 1.00 96.06 113 ALA A C 1
ATOM 869 O O . ALA A 1 113 ? -22.587 -4.802 15.324 1.00 96.06 113 ALA A O 1
ATOM 870 N N . ASP A 1 114 ? -23.856 -2.955 15.272 1.00 96.06 114 ASP A N 1
ATOM 871 C CA . ASP A 1 114 ? -22.830 -2.143 14.610 1.00 96.06 114 ASP A CA 1
ATOM 872 C C . ASP A 1 114 ? -21.754 -1.671 15.604 1.00 96.06 114 ASP A C 1
ATOM 874 O O . ASP A 1 114 ? -20.587 -1.586 15.222 1.00 96.06 114 ASP A O 1
ATOM 878 N N . LYS A 1 115 ? -22.099 -1.435 16.883 1.00 96.50 115 LYS A N 1
ATOM 879 C CA . LYS A 1 115 ? -21.097 -1.183 17.938 1.00 96.50 115 LYS A CA 1
ATOM 880 C C . LYS A 1 115 ? -20.180 -2.380 18.129 1.00 96.50 115 LYS A C 1
ATOM 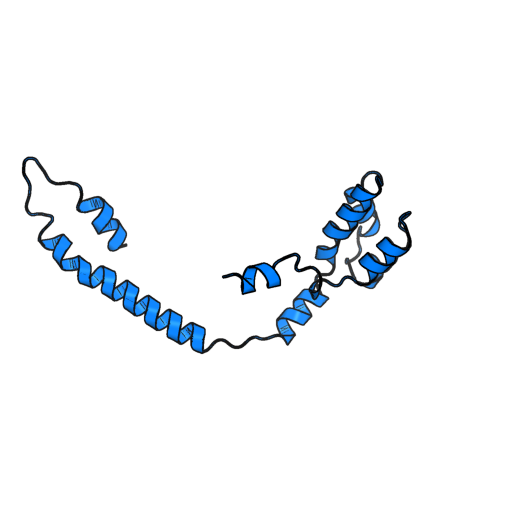882 O O . LYS A 1 115 ? -18.969 -2.212 18.088 1.00 96.50 115 LYS A O 1
ATOM 887 N N . ASP A 1 116 ? -20.745 -3.572 18.292 1.00 96.69 116 ASP A N 1
ATOM 888 C CA . ASP A 1 116 ? -19.989 -4.810 18.497 1.00 96.69 116 ASP A CA 1
ATOM 889 C C . ASP A 1 116 ? -19.055 -5.068 17.314 1.00 96.69 116 ASP A C 1
ATOM 891 O O . ASP A 1 116 ? -17.882 -5.395 17.494 1.00 96.69 116 ASP A O 1
ATOM 895 N N . ARG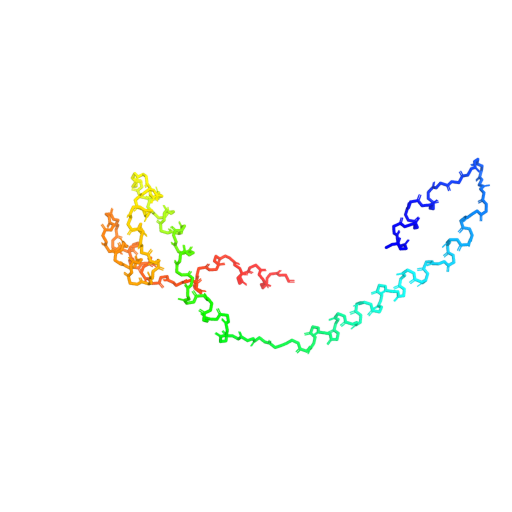 A 1 117 ? -19.548 -4.829 16.091 1.00 95.31 117 ARG A N 1
ATOM 896 C CA . ARG A 1 117 ? -18.733 -4.910 14.881 1.00 95.31 117 ARG A CA 1
ATOM 897 C C . ARG A 1 117 ? -17.568 -3.920 14.907 1.00 95.31 117 ARG A C 1
ATOM 899 O O . ARG A 1 117 ? -16.456 -4.333 14.604 1.00 95.31 117 ARG A O 1
ATOM 906 N N . LEU A 1 118 ? -17.801 -2.649 15.243 1.00 95.94 118 LEU A N 1
ATOM 907 C CA . LEU A 1 118 ? -16.739 -1.638 15.334 1.00 95.94 118 LEU A CA 1
ATOM 908 C C . LEU A 1 118 ? -15.740 -1.948 16.463 1.00 95.94 118 LEU A C 1
ATOM 910 O O . LEU A 1 118 ? -14.541 -1.783 16.272 1.00 95.94 118 LEU A O 1
ATOM 914 N N . LEU A 1 119 ? -16.209 -2.437 17.614 1.00 95.75 119 LEU A N 1
ATOM 915 C CA . LEU A 1 119 ? -15.369 -2.808 18.761 1.00 95.75 119 LEU A CA 1
ATOM 916 C C . LEU A 1 119 ? -14.487 -4.032 18.488 1.00 95.75 119 LEU A C 1
ATOM 918 O O . LEU A 1 119 ? -13.413 -4.155 19.078 1.00 95.75 119 LEU A O 1
ATOM 922 N N . ALA A 1 120 ? -14.931 -4.926 17.604 1.00 95.50 120 ALA A N 1
ATOM 923 C CA . ALA A 1 120 ? -14.152 -6.071 17.149 1.00 95.50 120 ALA A CA 1
ATOM 924 C C . ALA A 1 120 ? -13.067 -5.696 16.121 1.00 95.50 120 ALA A C 1
ATOM 926 O O . ALA A 1 120 ? -12.196 -6.520 15.838 1.00 95.50 120 ALA A O 1
ATOM 927 N N . MET A 1 121 ? -13.103 -4.4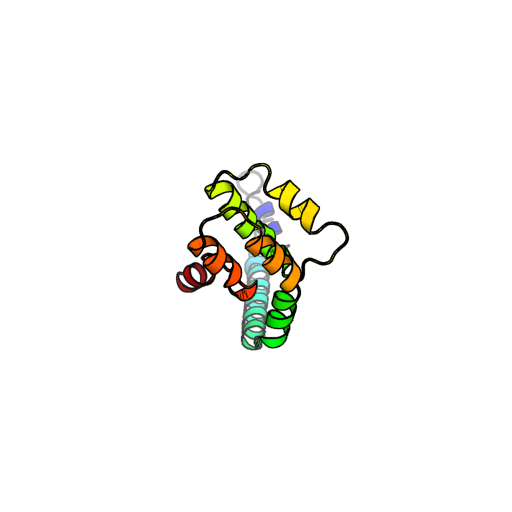86 15.548 1.00 95.19 121 MET A N 1
ATOM 928 C CA . MET A 1 121 ? -12.109 -4.053 14.568 1.00 95.19 121 MET A CA 1
ATOM 929 C C . MET A 1 121 ? -10.776 -3.708 15.233 1.00 95.19 121 MET A C 1
ATOM 931 O O . MET A 1 121 ? -10.702 -3.066 16.278 1.00 95.19 121 MET A O 1
ATOM 935 N N . THR A 1 122 ? -9.708 -4.095 14.552 1.00 96.06 122 THR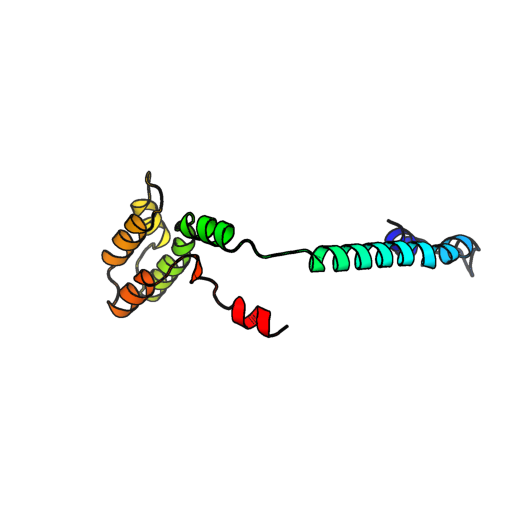 A N 1
ATOM 936 C CA . THR A 1 122 ? -8.326 -3.677 14.804 1.00 96.06 122 THR A CA 1
ATOM 937 C C . THR A 1 122 ? -7.727 -3.085 13.526 1.00 96.06 122 THR A C 1
ATOM 939 O O . THR A 1 122 ? -8.200 -3.429 12.432 1.00 96.06 122 THR A O 1
ATOM 942 N N . PRO A 1 123 ? -6.665 -2.263 13.614 1.00 96.44 123 PRO A N 1
ATOM 943 C CA . PRO A 1 123 ? -5.943 -1.777 12.435 1.00 96.44 123 PRO A CA 1
ATOM 944 C C . PRO A 1 123 ? -5.531 -2.914 11.486 1.00 96.44 123 PRO A C 1
ATOM 946 O O . PRO A 1 123 ? -5.757 -2.838 10.281 1.00 96.44 123 PRO A O 1
ATOM 949 N N . ALA A 1 124 ? -5.056 -4.036 12.040 1.00 96.56 124 ALA A N 1
ATOM 950 C CA . ALA A 1 124 ? -4.677 -5.224 11.275 1.00 96.56 124 ALA A CA 1
ATOM 951 C C . ALA A 1 124 ? -5.855 -5.933 10.578 1.00 96.56 124 ALA A C 1
ATOM 953 O O . ALA A 1 124 ? -5.673 -6.573 9.542 1.00 96.56 124 ALA A O 1
ATOM 954 N N . SER A 1 125 ? -7.071 -5.832 11.123 1.00 95.00 125 SER A N 1
ATOM 955 C CA . SER A 1 125 ? -8.274 -6.404 10.501 1.00 95.00 125 SER A CA 1
ATOM 956 C C . SER A 1 125 ? -8.869 -5.509 9.407 1.00 95.00 125 SER A C 1
ATOM 958 O O . SER A 1 125 ? -9.568 -6.004 8.520 1.00 95.00 125 SER A O 1
ATOM 960 N N . TYR A 1 126 ? -8.587 -4.201 9.431 1.00 96.50 126 TYR A N 1
ATOM 961 C CA . TYR A 1 126 ? -9.175 -3.228 8.512 1.00 96.50 126 TYR A CA 1
ATOM 962 C C . TYR A 1 126 ? -8.398 -3.129 7.191 1.00 96.50 126 TYR A C 1
ATOM 964 O O . TYR A 1 126 ? -7.876 -2.089 6.811 1.00 96.50 126 TYR A O 1
ATOM 972 N N . THR A 1 127 ? -8.329 -4.247 6.467 1.00 96.81 127 THR A N 1
ATOM 973 C CA . THR A 1 127 ? -7.585 -4.363 5.196 1.00 96.81 127 THR A CA 1
ATOM 974 C C . THR A 1 127 ? -8.483 -4.334 3.954 1.00 96.81 127 THR A C 1
ATOM 976 O O . THR A 1 127 ? -8.010 -4.472 2.824 1.00 96.81 127 THR A O 1
ATOM 979 N N . GLY A 1 128 ? -9.795 -4.154 4.135 1.00 95.88 128 GLY A N 1
ATOM 980 C CA . GLY A 1 128 ? -10.766 -4.118 3.042 1.00 95.88 128 GLY A CA 1
ATOM 981 C C . GLY A 1 128 ? -10.688 -5.367 2.157 1.00 95.88 128 GLY A C 1
ATOM 982 O O . GLY A 1 128 ? -10.773 -6.495 2.634 1.00 95.88 128 GLY A O 1
ATOM 983 N N . MET A 1 129 ? -10.523 -5.168 0.847 1.00 97.25 129 MET A N 1
ATOM 984 C CA . MET A 1 129 ? -10.407 -6.261 -0.129 1.00 97.25 129 MET A CA 1
ATOM 985 C C . MET A 1 129 ? -8.959 -6.698 -0.405 1.00 97.25 129 MET A C 1
ATOM 987 O O . MET A 1 129 ? -8.747 -7.493 -1.321 1.00 97.25 129 MET A O 1
ATOM 991 N N . ALA A 1 130 ? -7.964 -6.209 0.348 1.00 97.25 130 ALA A N 1
ATOM 992 C CA . ALA A 1 130 ? -6.546 -6.384 0.018 1.00 97.25 130 ALA A CA 1
ATOM 993 C C . ALA A 1 130 ? -6.159 -7.854 -0.216 1.00 97.25 130 ALA A C 1
ATOM 995 O O . ALA A 1 130 ? -5.655 -8.196 -1.283 1.00 97.25 130 ALA A O 1
ATOM 996 N N . ALA A 1 131 ? -6.472 -8.746 0.730 1.00 97.06 131 ALA A N 1
ATOM 997 C CA . ALA A 1 131 ? -6.141 -10.167 0.606 1.00 97.06 131 ALA A CA 1
ATOM 998 C C . ALA A 1 131 ? -6.876 -10.859 -0.556 1.00 97.06 131 ALA A C 1
ATOM 1000 O O . ALA A 1 131 ? -6.325 -11.751 -1.199 1.00 97.06 131 ALA A O 1
ATOM 1001 N N . VAL A 1 132 ? -8.117 -10.449 -0.836 1.00 96.88 132 VAL A N 1
ATOM 1002 C CA . VAL A 1 132 ? -8.915 -11.006 -1.938 1.00 96.88 132 VAL A CA 1
ATOM 1003 C C . VAL A 1 132 ? -8.315 -10.607 -3.280 1.00 96.88 132 VAL A C 1
ATOM 1005 O O . VAL A 1 132 ? -8.175 -11.454 -4.155 1.00 96.88 132 VAL A O 1
ATOM 1008 N N . LEU A 1 133 ? -7.955 -9.334 -3.446 1.00 97.62 133 LEU A N 1
ATOM 1009 C CA . LEU A 1 133 ? -7.361 -8.834 -4.684 1.00 97.62 133 LEU A CA 1
ATOM 1010 C C . LEU A 1 133 ? -5.955 -9.400 -4.896 1.00 97.62 133 LEU A C 1
ATOM 1012 O O . LEU A 1 133 ? -5.654 -9.829 -6.002 1.00 97.62 133 LEU A O 1
ATOM 1016 N N . ALA A 1 134 ? -5.141 -9.496 -3.841 1.00 97.06 134 ALA A N 1
ATOM 1017 C CA . ALA A 1 134 ? -3.794 -10.058 -3.922 1.00 97.06 134 ALA A CA 1
ATOM 1018 C C . ALA A 1 134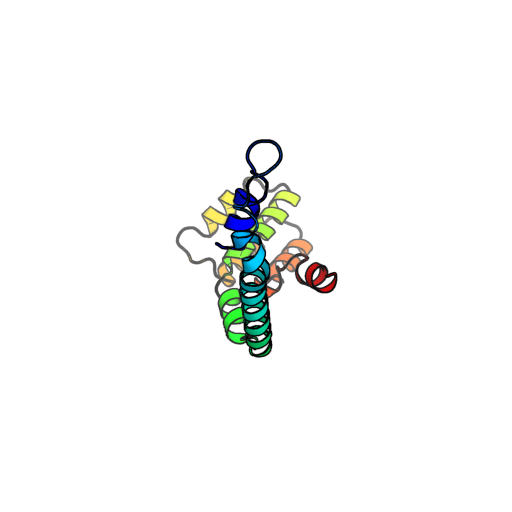 ? -3.775 -11.525 -4.386 1.00 97.06 134 ALA A C 1
ATOM 1020 O O . ALA A 1 134 ? -2.851 -11.929 -5.074 1.00 97.06 134 ALA A O 1
ATOM 1021 N N . ARG A 1 135 ? -4.797 -12.320 -4.040 1.00 97.00 135 ARG A N 1
ATOM 1022 C CA . ARG A 1 135 ? -4.917 -13.725 -4.478 1.00 97.00 135 ARG A CA 1
ATOM 1023 C C . ARG A 1 135 ? -5.485 -13.901 -5.888 1.00 97.00 135 ARG A C 1
ATOM 1025 O O . ARG A 1 135 ? -5.517 -15.024 -6.379 1.00 97.00 135 ARG A O 1
ATOM 1032 N N . ARG A 1 136 ? -6.033 -12.842 -6.489 1.00 96.00 136 ARG A N 1
ATOM 1033 C CA . ARG A 1 136 ? -6.648 -12.887 -7.828 1.00 96.00 136 ARG A CA 1
ATOM 1034 C C . ARG A 1 136 ? -5.660 -12.597 -8.959 1.00 96.00 136 ARG A C 1
ATOM 1036 O O . ARG A 1 136 ? -6.043 -12.773 -10.112 1.00 96.00 136 ARG A O 1
ATOM 1043 N N . VAL A 1 137 ? -4.468 -12.105 -8.630 1.00 85.81 137 VAL A N 1
ATOM 1044 C CA . VAL A 1 137 ? -3.376 -11.792 -9.566 1.00 85.81 137 VAL A CA 1
ATOM 1045 C C . VAL A 1 137 ? -2.402 -12.959 -9.589 1.00 85.81 137 VAL A C 1
ATOM 1047 O O . VAL A 1 137 ? -1.933 -13.286 -10.698 1.00 85.81 137 VAL A O 1
#

Radius of gyration: 27.6 Å; chains: 1; bounding box: 53×31×73 Å

Sequence (137 aa):
ALLRHLSEKLPISRWQRDLTDSTVLRNMGVAIGYALLAYESLAAGLGKLELNAVAIAADLDAAWEVLAEPIQTVMRRHGLPEPYEQLKAFTRGAPMTRELMQGFIAALAIPQADKDRLLAMTPASYTGMAAVLARRV